Protein AF-A0A3M7N5V5-F1 (afdb_monomer_lite)

Sequence (96 aa):
MGYGSYRDLKNATPNQLASKLVADCGIPKSSASAYRRAFRRLVYLGTADEPELQAKDCHNWTNKALAARGVWRDDWDDLTGVQVAALLGHSHAGAP

Foldseek 3Di:
DDDPDLLVQQFPFLVRQLVCCCVPVVDDSVRSVVCSLVSLLSQQLSVDPCSVVVVVVSVQSDLVNCVVLVQRDPCRRVDGNNRSVVSVVVSVVDDD

Structure (mmCIF, N/CA/C/O backbone):
data_AF-A0A3M7N5V5-F1
#
_entry.id   AF-A0A3M7N5V5-F1
#
loop_
_atom_site.group_PDB
_atom_site.id
_atom_site.type_symbol
_atom_site.label_atom_id
_atom_site.label_alt_id
_atom_site.label_comp_id
_atom_site.label_asym_id
_atom_site.label_entity_id
_atom_site.label_seq_id
_atom_site.pdbx_PDB_ins_code
_atom_site.Cartn_x
_atom_site.Cartn_y
_atom_site.Cartn_z
_atom_site.occupancy
_atom_site.B_iso_or_equiv
_atom_site.auth_seq_id
_atom_site.auth_comp_id
_atom_site.auth_asym_id
_atom_site.auth_atom_id
_atom_site.pdbx_PDB_model_num
ATOM 1 N N . MET A 1 1 ? -12.667 -13.564 8.087 1.00 48.16 1 MET A N 1
ATOM 2 C CA . MET A 1 1 ? -11.735 -14.002 7.022 1.00 48.16 1 MET A CA 1
ATOM 3 C C . MET A 1 1 ? -10.580 -13.011 6.966 1.00 48.16 1 MET A C 1
ATOM 5 O O . MET A 1 1 ? -10.779 -11.879 6.539 1.00 48.16 1 MET A O 1
ATOM 9 N N . GLY A 1 2 ? -9.426 -13.395 7.516 1.00 59.09 2 GLY A N 1
ATOM 10 C CA . GLY A 1 2 ? -8.202 -12.586 7.516 1.00 59.09 2 GLY A CA 1
ATOM 11 C C . GLY A 1 2 ? -7.368 -12.806 6.251 1.00 59.09 2 GLY A C 1
ATOM 12 O O . GLY A 1 2 ? -7.711 -13.651 5.428 1.00 59.09 2 GLY A O 1
ATOM 13 N N . TYR A 1 3 ? -6.285 -12.044 6.100 1.00 60.16 3 TYR A N 1
ATOM 14 C CA . TYR A 1 3 ? -5.271 -12.307 5.075 1.00 60.16 3 TYR A CA 1
ATOM 15 C C . TYR A 1 3 ? -4.518 -13.587 5.464 1.00 60.16 3 TYR A C 1
ATOM 17 O O . TYR A 1 3 ? -3.922 -13.632 6.539 1.00 60.16 3 TYR A O 1
ATOM 25 N N . GLY A 1 4 ? -4.610 -14.638 4.643 1.00 64.06 4 GLY A N 1
ATOM 26 C CA . GLY A 1 4 ? -3.980 -15.938 4.909 1.00 64.06 4 GLY A CA 1
ATOM 27 C C . GLY A 1 4 ? -2.516 -15.978 4.468 1.00 64.06 4 GLY A C 1
ATOM 28 O O . GLY A 1 4 ? -1.728 -16.767 4.981 1.00 64.06 4 GLY A O 1
ATOM 29 N N . SER A 1 5 ? -2.146 -15.087 3.547 1.00 81.44 5 SER A N 1
ATOM 30 C CA . SER A 1 5 ? -0.784 -14.841 3.087 1.00 81.44 5 SER A CA 1
ATOM 31 C C . SER A 1 5 ? -0.551 -13.345 2.888 1.00 81.44 5 SER A C 1
ATOM 33 O O . SER A 1 5 ? -1.469 -12.595 2.553 1.00 81.44 5 SER A O 1
ATOM 35 N N . TYR A 1 6 ? 0.700 -12.895 3.011 1.00 79.69 6 TYR A N 1
ATOM 36 C CA . TYR A 1 6 ? 1.056 -11.512 2.676 1.00 79.69 6 TYR A CA 1
ATOM 37 C C . TYR A 1 6 ? 0.748 -11.179 1.204 1.00 79.69 6 TYR A C 1
ATOM 39 O O . TYR A 1 6 ? 0.454 -10.028 0.887 1.00 79.69 6 TYR A O 1
ATOM 47 N N . ARG A 1 7 ? 0.752 -12.178 0.305 1.00 84.81 7 ARG A N 1
ATOM 48 C CA . ARG A 1 7 ? 0.411 -11.991 -1.116 1.00 84.81 7 ARG A CA 1
ATOM 49 C C . ARG A 1 7 ? -1.050 -11.597 -1.330 1.00 84.81 7 ARG A C 1
ATOM 51 O O . ARG A 1 7 ? -1.357 -10.969 -2.339 1.00 84.81 7 ARG A O 1
ATOM 58 N N . ASP A 1 8 ? -1.942 -11.881 -0.382 1.00 87.50 8 ASP A N 1
ATOM 59 C CA . AS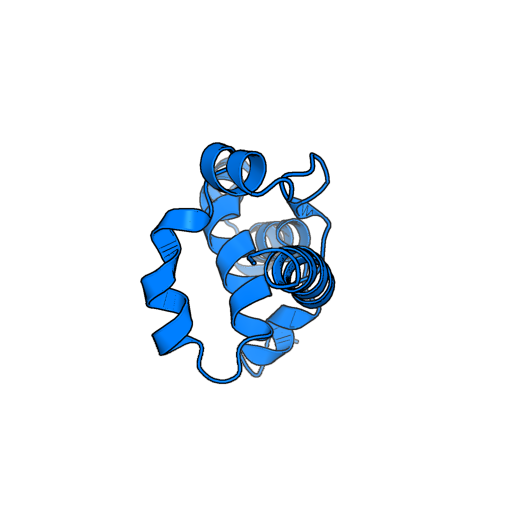P A 1 8 ? -3.348 -11.467 -0.464 1.00 87.50 8 ASP A CA 1
ATOM 60 C C . ASP A 1 8 ? -3.491 -9.937 -0.395 1.00 87.50 8 ASP A C 1
ATOM 62 O O . ASP A 1 8 ? -4.450 -9.365 -0.920 1.00 87.50 8 ASP A O 1
ATOM 66 N N . LEU A 1 9 ? -2.503 -9.254 0.197 1.00 89.12 9 LEU A N 1
ATOM 67 C CA . LEU A 1 9 ? -2.469 -7.796 0.313 1.00 89.12 9 LEU A CA 1
ATOM 68 C C . LEU A 1 9 ? -2.328 -7.096 -1.042 1.00 89.12 9 LEU A C 1
ATOM 70 O O . LEU A 1 9 ? -2.675 -5.922 -1.143 1.00 89.12 9 LEU A O 1
ATOM 74 N N . LYS A 1 10 ? -1.895 -7.802 -2.097 1.00 89.12 10 LYS A N 1
ATOM 75 C CA . LYS A 1 10 ? -1.773 -7.231 -3.448 1.00 89.12 10 LYS A CA 1
ATOM 76 C C . LYS A 1 10 ? -3.096 -6.692 -3.995 1.00 89.12 10 LYS A C 1
ATOM 78 O O . LYS A 1 10 ? -3.097 -5.764 -4.798 1.00 89.12 10 LYS A O 1
ATOM 83 N N . ASN A 1 11 ? -4.209 -7.270 -3.543 1.00 91.94 11 ASN A N 1
ATOM 84 C CA . ASN A 1 11 ? -5.564 -6.907 -3.953 1.00 91.94 11 ASN A CA 1
ATOM 85 C C . ASN A 1 11 ? -6.243 -5.937 -2.971 1.00 91.94 11 ASN A C 1
ATOM 87 O O . ASN A 1 11 ? -7.388 -5.555 -3.194 1.00 91.94 11 ASN A O 1
ATOM 91 N N . ALA A 1 12 ? -5.574 -5.568 -1.876 1.00 92.31 12 ALA A N 1
ATOM 92 C CA . ALA A 1 12 ? -6.100 -4.634 -0.889 1.00 92.31 12 ALA A CA 1
ATOM 93 C C . ALA A 1 12 ? -5.636 -3.204 -1.181 1.00 92.31 12 ALA A C 1
ATOM 95 O O . ALA A 1 12 ? -4.569 -2.997 -1.762 1.00 92.31 12 ALA A O 1
ATOM 96 N N . THR A 1 13 ? -6.413 -2.225 -0.721 1.00 93.00 13 THR A N 1
ATOM 97 C CA . THR A 1 13 ? -6.013 -0.811 -0.714 1.00 93.00 13 THR A CA 1
ATOM 98 C C . THR A 1 13 ? -5.531 -0.380 0.676 1.00 93.00 13 THR A C 1
ATOM 100 O O . THR A 1 13 ? -5.957 -0.952 1.691 1.00 93.00 13 THR A O 1
ATOM 103 N N . PRO A 1 14 ? -4.672 0.649 0.781 1.00 91.38 14 PRO A N 1
ATOM 104 C CA . PRO A 1 14 ? -4.288 1.220 2.070 1.00 91.38 14 PRO A CA 1
ATOM 105 C C . PRO A 1 14 ? -5.479 1.634 2.945 1.00 91.38 14 PRO A C 1
ATOM 107 O O . PRO A 1 14 ? -5.475 1.373 4.152 1.00 91.38 14 PRO A O 1
ATOM 110 N N . ASN A 1 15 ? -6.527 2.212 2.3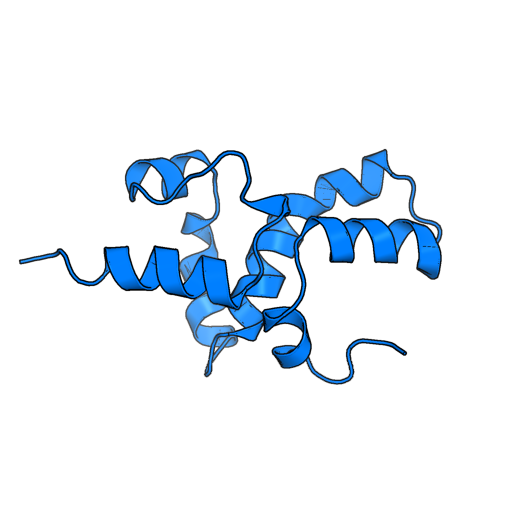52 1.00 92.62 15 ASN A N 1
ATOM 111 C CA . ASN A 1 15 ? -7.747 2.582 3.071 1.00 92.62 15 ASN A CA 1
ATOM 112 C C . ASN A 1 15 ? -8.550 1.367 3.568 1.00 92.62 15 ASN A C 1
ATOM 114 O O . ASN A 1 15 ? -9.119 1.422 4.664 1.00 92.62 15 ASN A O 1
ATOM 118 N N . GLN A 1 16 ? -8.559 0.250 2.835 1.00 92.12 16 GLN A N 1
ATOM 119 C CA . GLN A 1 16 ? -9.165 -1.000 3.312 1.00 92.12 16 GLN A CA 1
ATOM 120 C C . GLN A 1 16 ? -8.407 -1.575 4.517 1.00 92.12 16 GLN A C 1
ATOM 122 O O . GLN A 1 16 ? -9.038 -2.017 5.478 1.00 92.12 16 GLN A O 1
ATOM 127 N N . LEU A 1 17 ? -7.070 -1.525 4.508 1.00 90.19 17 LEU A N 1
ATOM 128 C CA . LEU A 1 17 ? -6.245 -1.978 5.636 1.00 90.19 17 LEU A CA 1
ATOM 129 C C . LEU A 1 17 ? -6.442 -1.105 6.880 1.00 90.19 17 LEU A C 1
ATOM 131 O O . LEU A 1 17 ? -6.624 -1.629 7.979 1.00 90.19 17 LEU A O 1
ATOM 135 N N . ALA A 1 18 ? -6.487 0.218 6.706 1.00 90.38 18 ALA A N 1
ATOM 136 C CA . ALA A 1 18 ? -6.785 1.140 7.797 1.00 90.38 18 ALA A CA 1
ATOM 137 C C . ALA A 1 18 ? -8.186 0.891 8.381 1.00 90.38 18 ALA A C 1
ATOM 139 O O . ALA A 1 18 ? -8.344 0.831 9.599 1.00 90.38 18 ALA A O 1
ATOM 140 N N . SER A 1 19 ? -9.191 0.689 7.522 1.00 90.50 19 SER A N 1
ATOM 141 C CA . SER A 1 19 ? -10.564 0.375 7.945 1.00 90.50 19 SER A CA 1
ATOM 142 C C . SER A 1 19 ? -10.640 -0.929 8.740 1.00 90.50 19 SER A C 1
ATOM 144 O O . SER A 1 19 ? -11.327 -0.979 9.759 1.00 90.50 19 SER A O 1
ATOM 146 N N . LYS A 1 20 ? -9.890 -1.960 8.327 1.00 88.50 20 LYS A N 1
ATOM 147 C CA . LYS A 1 20 ? -9.808 -3.233 9.057 1.00 88.50 20 LYS A CA 1
ATOM 148 C C . LYS A 1 20 ? -9.182 -3.092 10.438 1.00 88.50 20 LYS A C 1
ATOM 150 O O . LYS A 1 20 ? -9.697 -3.675 11.377 1.00 88.50 20 LYS A O 1
ATOM 155 N N . LEU A 1 21 ? -8.132 -2.288 10.612 1.00 86.69 21 LEU A N 1
ATOM 156 C CA . LEU A 1 21 ? -7.561 -2.070 11.951 1.00 86.69 21 LEU A CA 1
ATOM 157 C C . LEU A 1 21 ? -8.538 -1.403 12.920 1.00 86.69 21 LEU A C 1
ATOM 159 O O . LEU A 1 21 ? -8.528 -1.700 14.113 1.00 86.69 21 LEU A O 1
ATOM 163 N N . VAL A 1 22 ? -9.376 -0.501 12.413 1.00 88.12 22 VAL A N 1
ATOM 164 C CA . VAL A 1 22 ? -10.417 0.131 13.227 1.00 88.12 22 VAL A CA 1
ATOM 165 C C . VAL A 1 22 ? -11.489 -0.894 13.599 1.00 88.12 22 VAL A C 1
ATOM 167 O O . VAL A 1 22 ? -11.860 -0.983 14.765 1.00 88.12 22 VAL A O 1
ATOM 170 N N . ALA A 1 23 ? -11.967 -1.669 12.623 1.00 88.25 23 ALA A N 1
ATOM 171 C CA . ALA A 1 23 ? -13.062 -2.617 12.813 1.00 88.25 23 ALA A CA 1
ATOM 172 C C . ALA A 1 23 ? -12.663 -3.856 13.634 1.00 88.25 23 ALA A C 1
ATOM 174 O O . ALA A 1 23 ? -13.391 -4.242 14.543 1.00 88.25 23 ALA A O 1
ATOM 175 N N . ASP A 1 24 ? -11.506 -4.449 13.339 1.00 85.94 24 ASP A N 1
ATOM 176 C CA . ASP A 1 24 ? -11.101 -5.754 13.873 1.00 85.94 24 ASP A CA 1
ATOM 177 C C . ASP A 1 24 ? -10.228 -5.623 15.131 1.00 85.94 24 ASP A C 1
ATOM 179 O O . ASP A 1 24 ? -10.237 -6.504 15.989 1.00 85.94 24 ASP A O 1
ATOM 183 N N . CYS A 1 25 ? -9.462 -4.532 15.253 1.00 84.69 25 CYS A N 1
ATOM 184 C CA . CYS A 1 25 ? -8.528 -4.320 16.365 1.00 84.69 25 CYS A CA 1
ATOM 185 C C . CYS A 1 25 ? -8.945 -3.179 17.305 1.00 84.69 25 CYS A C 1
ATOM 187 O O . CYS A 1 25 ? -8.239 -2.910 18.276 1.00 84.69 25 CYS A O 1
ATOM 189 N N . GLY A 1 26 ? -10.055 -2.485 17.023 1.00 87.31 26 GLY A N 1
ATOM 190 C CA . GLY A 1 26 ? -10.549 -1.378 17.848 1.00 87.31 26 GLY A CA 1
ATOM 191 C C . GLY A 1 26 ? -9.619 -0.160 17.886 1.00 87.31 26 GLY A C 1
ATOM 192 O O . GLY A 1 26 ? -9.703 0.653 18.806 1.00 87.31 26 GLY A O 1
ATOM 193 N N . ILE A 1 27 ? -8.710 -0.023 16.915 1.00 87.38 27 ILE A N 1
ATOM 194 C CA . ILE A 1 27 ? -7.755 1.089 16.879 1.00 87.38 27 ILE A CA 1
ATOM 195 C C . ILE A 1 27 ? -8.493 2.389 16.510 1.00 87.38 27 ILE A C 1
ATOM 197 O O . ILE A 1 27 ? -9.280 2.395 15.560 1.00 87.38 27 ILE A O 1
ATOM 201 N N . PRO A 1 28 ? -8.232 3.524 17.188 1.00 89.31 28 PRO A N 1
ATOM 202 C CA . PRO A 1 28 ? -8.818 4.807 16.809 1.00 89.31 28 PRO A CA 1
ATO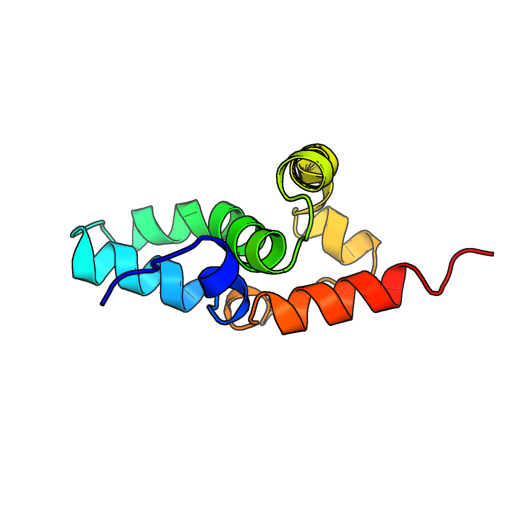M 203 C C . PRO A 1 28 ? -8.505 5.184 15.356 1.00 89.31 28 PRO A C 1
ATOM 205 O O . PRO A 1 28 ? -7.382 5.006 14.884 1.00 89.31 28 PRO A O 1
ATOM 208 N N . LYS A 1 29 ? -9.470 5.788 14.647 1.00 84.06 29 LYS A N 1
ATOM 209 C CA . LYS A 1 29 ? -9.297 6.215 13.241 1.00 84.06 29 LYS A CA 1
ATOM 210 C C . LYS A 1 29 ? -8.075 7.119 13.033 1.00 84.06 29 LYS A C 1
ATOM 212 O O . LYS A 1 29 ? -7.374 6.980 12.032 1.00 84.06 29 LYS A O 1
ATOM 217 N N . SER A 1 30 ? -7.804 8.020 13.978 1.00 86.25 30 SER A N 1
ATOM 218 C CA . SER A 1 30 ? -6.623 8.891 13.964 1.00 86.25 30 SER A CA 1
ATOM 219 C C . SER A 1 30 ? -5.326 8.079 14.001 1.00 86.25 30 SER A C 1
ATOM 221 O O . SER A 1 30 ? -4.445 8.291 13.170 1.00 86.25 30 SER A O 1
ATOM 223 N N . SER A 1 31 ? -5.239 7.083 14.881 1.00 84.06 31 SER A N 1
ATOM 224 C CA . SER A 1 31 ? -4.101 6.166 14.969 1.00 84.06 31 SER A CA 1
ATOM 225 C C . SER A 1 31 ? -3.975 5.287 13.721 1.00 84.06 31 SER A C 1
ATOM 227 O O . SER A 1 31 ? -2.883 5.166 13.179 1.00 84.06 31 SER A O 1
ATOM 229 N N . ALA A 1 32 ? -5.078 4.748 13.193 1.00 82.38 32 ALA A N 1
ATOM 230 C CA . ALA A 1 32 ? -5.076 3.963 11.954 1.00 82.38 32 ALA A CA 1
ATOM 231 C C . ALA A 1 32 ? -4.550 4.776 10.754 1.00 82.38 32 ALA A C 1
ATOM 233 O O . ALA A 1 32 ? -3.806 4.258 9.921 1.00 82.38 32 ALA A O 1
ATOM 234 N N . SER A 1 33 ? -4.873 6.073 10.696 1.00 78.38 33 SER A N 1
ATOM 235 C CA . SER A 1 33 ? -4.398 6.967 9.635 1.00 78.38 33 SER A CA 1
ATOM 236 C C . SER A 1 33 ? -2.879 7.185 9.654 1.00 78.38 33 SER A C 1
ATOM 238 O O . SER A 1 33 ? -2.273 7.334 8.590 1.00 78.38 33 SER A O 1
ATOM 240 N N . ALA A 1 34 ? -2.240 7.108 10.828 1.00 85.38 34 ALA A N 1
ATOM 241 C CA . ALA A 1 34 ? -0.787 7.226 10.961 1.00 85.38 34 ALA A CA 1
ATOM 242 C C . ALA A 1 34 ? -0.040 6.070 10.268 1.00 85.38 34 ALA A C 1
ATOM 244 O O . ALA A 1 34 ? 1.092 6.236 9.812 1.00 85.38 34 ALA A O 1
ATOM 245 N N . TYR A 1 35 ? -0.692 4.915 10.109 1.00 84.31 35 TYR A N 1
ATOM 246 C CA . TYR A 1 35 ? -0.123 3.745 9.443 1.00 84.31 35 TYR A CA 1
ATOM 247 C C . TYR A 1 35 ? -0.312 3.736 7.920 1.00 84.31 35 TYR A C 1
ATOM 249 O O . TYR A 1 35 ? 0.209 2.836 7.262 1.00 84.31 35 TYR A O 1
ATOM 257 N N . ARG A 1 36 ? -0.978 4.735 7.316 1.00 84.25 36 ARG A N 1
ATOM 258 C CA . ARG A 1 36 ? -1.213 4.783 5.856 1.00 84.25 36 ARG A CA 1
ATOM 259 C C . 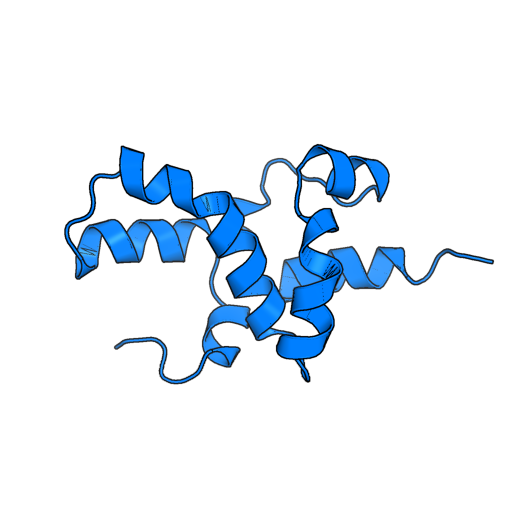ARG A 1 36 ? 0.061 4.578 5.045 1.00 84.25 36 ARG A C 1
ATOM 261 O O . ARG A 1 36 ? 0.083 3.765 4.127 1.00 84.25 36 ARG A O 1
ATOM 268 N N . ARG A 1 37 ? 1.161 5.231 5.433 1.00 81.75 37 ARG A N 1
ATOM 269 C CA . ARG A 1 37 ? 2.461 5.058 4.765 1.00 81.75 37 ARG A CA 1
ATOM 270 C C . ARG A 1 37 ? 2.960 3.609 4.817 1.00 81.75 37 ARG A C 1
ATOM 272 O O . ARG A 1 37 ? 3.506 3.123 3.830 1.00 81.75 37 ARG A O 1
ATOM 279 N N . ALA A 1 38 ? 2.764 2.922 5.941 1.00 85.06 38 ALA A N 1
ATOM 280 C CA . ALA A 1 38 ? 3.106 1.510 6.071 1.00 85.06 38 ALA A CA 1
ATOM 281 C C . ALA A 1 38 ? 2.184 0.630 5.211 1.00 85.06 38 ALA A C 1
ATOM 283 O O . ALA A 1 38 ? 2.669 -0.290 4.559 1.00 85.06 38 ALA A O 1
ATOM 284 N N . PHE A 1 39 ? 0.889 0.946 5.121 1.00 88.81 39 PHE A N 1
ATOM 285 C CA . PHE A 1 39 ? -0.045 0.203 4.269 1.00 88.81 39 PHE A CA 1
ATOM 286 C C . PHE A 1 39 ? 0.261 0.331 2.784 1.00 88.81 39 PHE A C 1
ATOM 288 O O . PHE A 1 39 ? 0.253 -0.683 2.096 1.00 88.81 39 PHE A O 1
ATOM 295 N N . ARG A 1 40 ? 0.616 1.527 2.300 1.00 86.31 40 ARG A N 1
ATOM 296 C CA . ARG A 1 40 ? 1.072 1.726 0.911 1.00 86.31 40 ARG A CA 1
ATOM 297 C C . ARG A 1 40 ? 2.218 0.784 0.549 1.00 86.31 40 ARG A C 1
ATOM 299 O O . ARG A 1 40 ? 2.223 0.193 -0.524 1.00 86.31 40 ARG A O 1
ATOM 306 N N . ARG A 1 41 ? 3.163 0.609 1.475 1.00 84.88 41 ARG A N 1
ATOM 307 C CA . ARG A 1 41 ? 4.271 -0.334 1.317 1.00 84.88 41 ARG A CA 1
ATOM 308 C C . ARG A 1 41 ? 3.788 -1.782 1.351 1.00 84.88 41 ARG A C 1
ATOM 310 O O . ARG A 1 41 ? 4.210 -2.572 0.519 1.00 84.88 41 ARG A O 1
ATOM 317 N N . LEU A 1 42 ? 2.927 -2.137 2.301 1.00 87.25 42 LEU A N 1
ATOM 318 C CA . LEU A 1 42 ? 2.438 -3.507 2.471 1.00 87.25 42 LEU A CA 1
ATOM 319 C C . LEU A 1 42 ? 1.667 -4.013 1.249 1.00 87.25 42 LEU A C 1
ATOM 321 O O . LEU A 1 42 ? 1.923 -5.127 0.800 1.00 87.25 42 LEU A O 1
ATOM 325 N N . VAL A 1 43 ? 0.774 -3.195 0.684 1.00 89.56 43 VAL A N 1
ATOM 326 C CA . VAL A 1 43 ? 0.012 -3.592 -0.511 1.00 89.56 43 VAL A CA 1
ATOM 327 C C . VAL A 1 43 ? 0.936 -3.810 -1.709 1.00 89.56 43 VAL A C 1
ATOM 329 O O . VAL A 1 43 ? 0.770 -4.785 -2.436 1.00 89.56 43 VAL A O 1
ATOM 332 N N . TYR A 1 44 ? 1.967 -2.973 -1.868 1.00 86.12 44 TYR A N 1
ATOM 333 C CA . TYR A 1 44 ? 2.979 -3.155 -2.907 1.00 86.12 44 TYR A CA 1
ATOM 334 C C . TYR A 1 44 ? 3.831 -4.406 -2.678 1.00 86.12 44 TYR A C 1
ATOM 336 O O . TYR A 1 44 ? 3.998 -5.200 -3.596 1.00 86.12 44 TYR A O 1
ATOM 344 N N . LEU A 1 45 ? 4.323 -4.639 -1.457 1.00 86.12 45 LEU A N 1
ATOM 345 C CA . LEU A 1 45 ? 5.111 -5.838 -1.145 1.00 86.12 45 LEU A CA 1
ATOM 346 C C . LEU A 1 45 ? 4.312 -7.131 -1.353 1.00 86.12 45 LEU A C 1
ATOM 348 O O . LEU A 1 45 ? 4.903 -8.159 -1.659 1.00 86.12 45 LEU A O 1
ATOM 352 N N . GLY A 1 46 ? 2.978 -7.084 -1.268 1.00 87.19 46 GLY A N 1
ATOM 353 C CA . GLY A 1 46 ? 2.112 -8.198 -1.664 1.00 87.19 46 GLY A CA 1
ATOM 354 C C . GLY A 1 46 ? 2.240 -8.597 -3.143 1.00 87.19 46 GLY A C 1
ATOM 355 O O . GLY A 1 46 ? 1.912 -9.730 -3.496 1.00 87.19 46 GLY A O 1
ATOM 356 N N . THR A 1 47 ? 2.715 -7.694 -4.008 1.00 85.62 47 THR A N 1
ATOM 357 C CA . THR A 1 47 ? 2.998 -7.965 -5.432 1.00 85.62 47 THR A CA 1
ATOM 358 C C . THR A 1 47 ? 4.418 -8.457 -5.692 1.00 85.62 47 THR A C 1
ATOM 360 O O . THR A 1 47 ? 4.679 -8.980 -6.771 1.00 85.62 47 THR A O 1
ATOM 363 N N . ALA A 1 48 ? 5.327 -8.295 -4.730 1.00 82.88 48 ALA A N 1
ATOM 364 C CA . ALA A 1 48 ? 6.731 -8.634 -4.887 1.00 82.88 48 ALA A CA 1
ATOM 365 C C . ALA A 1 48 ? 6.945 -10.147 -4.792 1.00 82.88 48 ALA A C 1
ATOM 367 O O . ALA A 1 48 ? 6.405 -10.794 -3.892 1.00 82.88 48 ALA A O 1
ATOM 368 N N . ASP A 1 49 ? 7.784 -10.703 -5.665 1.00 79.81 49 ASP A N 1
ATOM 369 C CA . ASP A 1 49 ? 8.198 -12.102 -5.529 1.00 79.81 49 ASP A CA 1
ATOM 370 C C . ASP A 1 49 ? 9.189 -12.305 -4.383 1.00 79.81 49 ASP A C 1
ATOM 372 O O . ASP A 1 49 ? 9.086 -13.289 -3.649 1.00 79.81 49 ASP A O 1
ATOM 376 N N . GLU A 1 50 ? 10.066 -11.320 -4.172 1.00 79.56 50 GLU A N 1
ATOM 377 C CA . GLU A 1 50 ? 11.051 -11.279 -3.091 1.00 79.56 50 GLU A CA 1
ATOM 378 C C . GLU A 1 50 ? 10.860 -10.007 -2.240 1.00 79.56 50 GLU A C 1
ATOM 380 O O . GLU A 1 50 ? 11.575 -9.009 -2.405 1.00 79.56 50 GLU A O 1
ATOM 385 N N . PRO A 1 51 ? 9.874 -9.993 -1.320 1.00 74.88 51 PRO A N 1
ATOM 386 C CA . PRO A 1 51 ? 9.519 -8.798 -0.555 1.00 74.88 51 PRO A CA 1
ATOM 387 C C . PRO A 1 51 ? 10.651 -8.304 0.355 1.00 74.88 51 PRO A C 1
ATOM 389 O O . PRO A 1 51 ? 10.733 -7.108 0.625 1.00 74.88 51 PRO A O 1
ATOM 392 N N . GLU A 1 52 ? 11.547 -9.185 0.807 1.00 75.06 52 GLU A N 1
ATOM 393 C CA . GLU A 1 52 ? 12.701 -8.818 1.640 1.00 75.06 52 GLU A CA 1
ATOM 394 C C . GLU A 1 52 ? 13.750 -8.000 0.877 1.00 75.06 52 GLU A C 1
ATOM 396 O O . GLU A 1 52 ? 14.371 -7.098 1.446 1.00 75.06 52 GLU A O 1
ATOM 401 N N . LEU A 1 53 ? 13.921 -8.267 -0.422 1.00 71.00 53 LEU A N 1
ATOM 402 C CA . LEU A 1 53 ? 14.822 -7.493 -1.272 1.00 71.00 53 LEU A CA 1
ATOM 403 C C . LEU A 1 53 ? 14.220 -6.121 -1.586 1.00 71.00 53 LEU A C 1
ATOM 405 O O . LEU A 1 53 ? 14.869 -5.105 -1.347 1.00 71.00 53 LEU A O 1
ATOM 409 N N . GLN A 1 54 ? 12.948 -6.067 -1.989 1.00 68.81 54 GLN A N 1
ATOM 410 C CA . GLN A 1 54 ? 12.254 -4.795 -2.252 1.00 68.81 54 GLN A CA 1
ATOM 411 C C . GLN A 1 54 ? 11.994 -3.965 -0.989 1.00 68.81 54 GLN A C 1
ATOM 413 O O . GLN A 1 54 ? 11.829 -2.745 -1.047 1.00 68.81 54 GLN A O 1
ATOM 418 N N . ALA A 1 55 ? 11.986 -4.592 0.188 1.00 67.12 55 ALA A N 1
ATOM 419 C CA . ALA A 1 55 ? 11.931 -3.888 1.459 1.00 67.12 55 ALA A CA 1
ATOM 420 C C . ALA A 1 55 ? 13.147 -2.971 1.678 1.00 67.12 55 ALA A C 1
ATOM 422 O O . ALA A 1 55 ? 13.024 -1.996 2.422 1.00 67.12 55 ALA A O 1
ATOM 423 N N . LYS A 1 56 ? 14.290 -3.229 1.034 1.00 65.06 56 LYS A N 1
ATOM 424 C CA . LYS A 1 56 ? 15.479 -2.367 1.122 1.00 65.06 56 LYS A CA 1
ATOM 425 C C . LYS A 1 56 ? 15.311 -1.064 0.330 1.00 65.06 56 LYS A C 1
ATOM 427 O O . LYS A 1 56 ? 15.817 -0.030 0.757 1.00 65.06 56 LYS A O 1
ATOM 432 N N . ASP A 1 57 ? 14.451 -1.049 -0.689 1.00 62.38 57 ASP A N 1
ATOM 433 C CA . ASP A 1 57 ? 14.098 0.150 -1.471 1.00 62.38 57 ASP A CA 1
ATOM 434 C C . ASP A 1 57 ? 13.106 1.086 -0.753 1.00 62.38 57 ASP A C 1
ATOM 436 O O . ASP A 1 57 ? 12.579 2.047 -1.324 1.00 62.38 57 ASP A O 1
ATOM 440 N N . CYS A 1 58 ? 12.839 0.833 0.534 1.00 56.09 58 CYS A N 1
ATOM 441 C CA . CYS A 1 58 ? 11.791 1.487 1.315 1.00 56.09 58 CYS A CA 1
ATOM 442 C C . CYS A 1 58 ? 11.903 3.015 1.443 1.00 56.09 58 CYS A C 1
ATOM 444 O O . CYS A 1 58 ? 10.909 3.668 1.784 1.00 56.09 58 CYS A O 1
ATOM 446 N N . HIS A 1 59 ? 13.068 3.603 1.157 1.00 56.97 59 HIS A N 1
ATOM 447 C CA . HIS A 1 59 ? 13.260 5.053 1.224 1.00 56.97 59 HIS A CA 1
ATOM 448 C C . HIS A 1 59 ? 12.423 5.817 0.176 1.00 56.97 59 HIS A C 1
ATOM 450 O O . HIS A 1 59 ? 12.131 7.000 0.361 1.00 56.97 59 HIS A O 1
ATOM 456 N N . ASN A 1 60 ? 11.934 5.124 -0.859 1.00 63.62 60 ASN A N 1
ATOM 457 C CA . ASN A 1 60 ? 11.233 5.717 -1.999 1.00 63.62 60 ASN A CA 1
ATOM 458 C C . ASN A 1 60 ? 9.710 5.899 -1.834 1.00 63.62 60 ASN A C 1
ATOM 460 O O . ASN A 1 60 ? 9.062 6.417 -2.737 1.00 63.62 60 ASN A O 1
ATOM 464 N N . TRP A 1 61 ? 9.123 5.543 -0.685 1.00 69.62 61 TRP A N 1
ATOM 465 C CA . TRP A 1 61 ? 7.662 5.603 -0.455 1.00 69.62 61 TRP A CA 1
ATOM 466 C C . TRP A 1 61 ? 7.163 6.908 0.183 1.00 69.62 61 TRP A C 1
ATOM 468 O O . TRP A 1 61 ? 6.088 6.949 0.784 1.00 69.62 61 TRP A O 1
ATOM 478 N N . THR A 1 62 ? 7.955 7.981 0.126 1.00 74.12 62 THR A N 1
ATOM 479 C CA . THR A 1 62 ? 7.457 9.319 0.486 1.00 74.12 62 THR A CA 1
ATOM 480 C C . THR A 1 62 ? 6.685 9.913 -0.687 1.00 74.12 62 THR A C 1
ATOM 482 O O . THR A 1 62 ? 7.049 9.667 -1.834 1.00 74.12 62 THR A O 1
ATOM 485 N N . ASN A 1 63 ? 5.685 10.763 -0.422 1.00 75.88 63 ASN A N 1
ATOM 486 C CA . ASN A 1 63 ? 5.005 11.512 -1.489 1.00 75.88 63 ASN A CA 1
ATOM 487 C C . ASN A 1 63 ? 6.023 12.270 -2.361 1.00 75.88 63 ASN A C 1
ATOM 489 O O . ASN A 1 63 ? 5.920 12.252 -3.578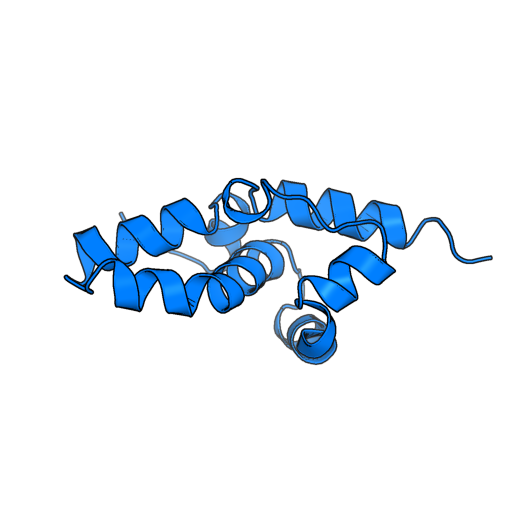 1.00 75.88 63 ASN A O 1
ATOM 493 N N . LYS A 1 64 ? 7.059 12.861 -1.742 1.00 80.56 64 LYS A N 1
ATOM 494 C CA . LYS A 1 64 ? 8.148 13.560 -2.441 1.00 80.56 64 LYS A CA 1
ATOM 495 C C . LYS A 1 64 ? 8.919 12.645 -3.402 1.00 80.56 64 LYS A C 1
ATOM 497 O O . LYS A 1 64 ? 9.153 13.032 -4.539 1.00 80.56 64 LYS A O 1
ATOM 502 N N . ALA A 1 65 ? 9.314 11.450 -2.961 1.00 76.88 65 ALA A N 1
ATOM 503 C CA . ALA A 1 65 ? 10.055 10.501 -3.794 1.00 76.88 65 ALA A CA 1
ATOM 504 C C . ALA A 1 65 ? 9.183 9.917 -4.917 1.00 76.88 65 ALA A C 1
ATOM 506 O O . ALA A 1 65 ? 9.637 9.809 -6.053 1.00 76.88 65 ALA A O 1
ATOM 507 N N . LEU A 1 66 ? 7.916 9.607 -4.630 1.00 77.62 66 LEU A N 1
ATOM 508 C CA . LEU A 1 66 ? 6.956 9.160 -5.643 1.00 77.62 66 LEU A CA 1
ATOM 509 C C . LEU A 1 66 ? 6.667 10.263 -6.673 1.00 77.62 66 LEU A C 1
ATOM 511 O O . LEU A 1 66 ? 6.561 9.975 -7.863 1.00 77.62 66 LEU A O 1
ATOM 515 N N . ALA A 1 67 ? 6.595 11.525 -6.239 1.00 80.56 67 ALA A N 1
ATOM 516 C CA . ALA A 1 67 ? 6.403 12.672 -7.122 1.00 80.56 67 ALA A CA 1
ATOM 517 C C . ALA A 1 67 ? 7.629 12.907 -8.010 1.00 80.56 67 ALA A C 1
ATOM 519 O O . ALA A 1 67 ? 7.477 13.105 -9.210 1.00 80.56 67 ALA A O 1
ATOM 520 N N . ALA A 1 68 ? 8.840 12.791 -7.456 1.00 80.00 68 ALA A N 1
ATOM 521 C CA . ALA A 1 68 ? 10.083 12.874 -8.226 1.00 80.00 68 ALA A CA 1
ATOM 522 C C . ALA A 1 68 ? 10.186 11.792 -9.318 1.00 80.00 68 ALA A C 1
ATOM 524 O O . ALA A 1 68 ? 10.841 12.009 -10.331 1.00 80.00 68 ALA A O 1
ATOM 525 N N . ARG A 1 69 ? 9.518 10.646 -9.134 1.00 75.50 69 ARG A N 1
ATOM 526 C CA . ARG A 1 69 ? 9.433 9.562 -10.128 1.00 75.50 69 ARG A CA 1
ATOM 527 C C . ARG A 1 69 ? 8.261 9.718 -11.112 1.00 75.50 69 ARG A C 1
ATOM 529 O O . ARG A 1 69 ? 8.075 8.849 -11.957 1.00 75.50 69 ARG A O 1
ATOM 536 N N . GLY A 1 70 ? 7.455 10.777 -10.990 1.00 77.50 70 GLY A N 1
ATOM 537 C CA . GLY A 1 70 ? 6.259 10.998 -11.813 1.00 77.50 70 GLY A CA 1
ATOM 538 C C . GLY A 1 70 ? 5.107 10.032 -11.518 1.00 77.50 70 GLY A C 1
ATOM 539 O O . GLY A 1 70 ? 4.207 9.886 -12.337 1.00 77.50 70 GLY A O 1
ATOM 540 N N . VAL A 1 71 ? 5.142 9.353 -10.367 1.00 76.25 71 VAL A N 1
ATOM 541 C CA . VAL A 1 71 ? 4.192 8.283 -10.021 1.00 76.25 71 VAL A CA 1
ATOM 542 C C . VAL A 1 71 ? 3.183 8.741 -8.974 1.00 76.25 71 VAL A C 1
ATOM 544 O O . VAL A 1 71 ? 2.113 8.158 -8.878 1.00 76.25 71 VAL A O 1
ATOM 547 N N . TRP A 1 72 ? 3.494 9.774 -8.179 1.00 81.50 72 TRP A N 1
ATOM 548 C CA . TRP A 1 72 ? 2.590 10.260 -7.130 1.00 81.50 72 TRP A CA 1
ATOM 549 C C . TRP A 1 72 ? 1.214 10.649 -7.679 1.00 81.50 72 TRP A C 1
ATOM 551 O O . TRP A 1 72 ? 1.109 11.358 -8.678 1.00 81.50 72 TRP A O 1
ATOM 561 N N . ARG A 1 73 ? 0.169 10.215 -6.970 1.00 80.62 73 ARG A N 1
ATOM 562 C CA . ARG A 1 73 ? -1.232 10.537 -7.241 1.00 80.62 73 ARG A CA 1
ATOM 563 C C . ARG A 1 73 ? -1.971 10.781 -5.931 1.00 80.62 73 ARG A C 1
ATOM 565 O O . ARG A 1 73 ? -1.622 10.194 -4.907 1.00 80.62 73 ARG A O 1
ATOM 572 N N . ASP A 1 74 ? -3.015 11.598 -5.981 1.00 84.88 74 ASP A N 1
ATOM 573 C CA . ASP A 1 74 ? -3.815 11.935 -4.799 1.00 84.88 74 ASP A CA 1
ATOM 574 C C . ASP A 1 74 ? -4.702 10.770 -4.327 1.00 84.88 74 ASP A C 1
ATOM 576 O O . ASP A 1 74 ? -5.007 10.667 -3.141 1.00 84.88 74 ASP A O 1
ATOM 580 N N . ASP A 1 75 ? -5.048 9.846 -5.229 1.00 88.00 75 ASP A N 1
ATOM 581 C CA . ASP A 1 75 ? -5.877 8.659 -4.981 1.00 88.00 75 ASP A CA 1
ATOM 582 C C . ASP A 1 75 ? -5.073 7.420 -4.545 1.00 88.00 75 ASP A C 1
ATOM 584 O O . ASP A 1 75 ? -5.602 6.312 -4.502 1.00 88.00 75 ASP A O 1
ATOM 588 N N . TRP A 1 76 ? -3.791 7.575 -4.196 1.00 85.75 76 TRP A N 1
ATOM 589 C CA . TRP A 1 76 ? -2.895 6.446 -3.911 1.00 85.75 76 TRP A CA 1
ATOM 590 C C . TRP A 1 76 ? -3.410 5.497 -2.821 1.00 85.75 76 TRP A C 1
ATOM 592 O O . TRP A 1 76 ? -3.187 4.289 -2.884 1.00 85.75 76 TRP A O 1
ATOM 602 N N . ASP A 1 77 ? -4.089 6.034 -1.806 1.00 89.69 77 ASP A N 1
ATOM 603 C CA . ASP A 1 77 ? -4.632 5.239 -0.698 1.00 89.69 77 ASP A CA 1
ATOM 604 C C . ASP A 1 77 ? -5.846 4.378 -1.094 1.00 89.69 77 ASP A C 1
ATOM 606 O O . ASP A 1 77 ? -6.235 3.480 -0.338 1.00 89.69 77 ASP A O 1
ATOM 610 N N . ASP A 1 78 ? -6.394 4.610 -2.287 1.00 92.62 78 ASP A N 1
ATOM 611 C CA . ASP A 1 78 ? -7.490 3.853 -2.890 1.00 92.62 78 ASP A CA 1
ATOM 612 C C . ASP A 1 78 ? -7.007 2.877 -3.972 1.00 92.62 78 ASP A C 1
ATOM 614 O O . ASP A 1 78 ? -7.787 2.062 -4.465 1.00 92.62 78 ASP A O 1
ATOM 618 N N . LEU A 1 79 ? -5.714 2.900 -4.309 1.00 91.50 79 LEU A N 1
ATOM 619 C CA . LEU A 1 79 ? -5.122 1.962 -5.254 1.00 91.50 79 LEU A CA 1
ATOM 620 C C . LEU A 1 79 ? -4.753 0.643 -4.573 1.00 91.50 79 LEU A C 1
ATOM 622 O O . LEU A 1 79 ? -4.252 0.596 -3.447 1.00 91.50 79 LEU A O 1
ATOM 626 N N . THR A 1 80 ? -4.966 -0.449 -5.299 1.00 93.00 80 THR A N 1
ATOM 627 C CA . THR A 1 80 ? -4.482 -1.776 -4.912 1.00 93.00 80 THR A CA 1
ATOM 628 C C . THR A 1 80 ? -2.975 -1.896 -5.119 1.00 93.00 80 THR A C 1
ATOM 630 O O . THR A 1 80 ? -2.380 -1.176 -5.927 1.00 93.00 80 THR A O 1
ATOM 633 N N . GLY A 1 81 ? -2.355 -2.867 -4.448 1.00 88.75 81 GLY A N 1
ATOM 634 C CA . GLY A 1 81 ? -0.954 -3.219 -4.675 1.00 88.75 81 GLY A CA 1
ATOM 635 C C . GLY A 1 81 ? -0.618 -3.445 -6.150 1.00 88.75 81 GLY A C 1
ATOM 636 O O . GLY A 1 81 ? 0.379 -2.917 -6.632 1.00 88.75 81 GLY A O 1
ATOM 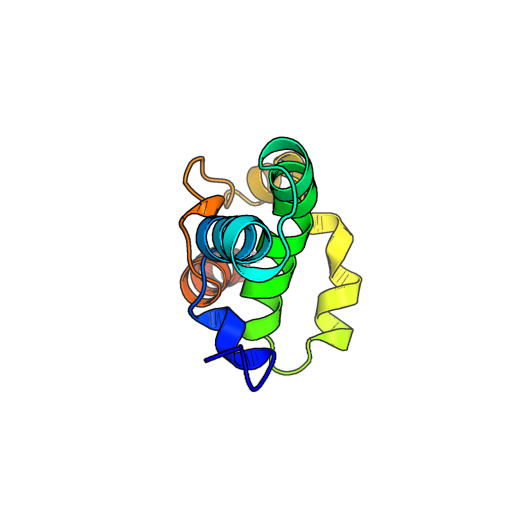637 N N . VAL A 1 82 ? -1.477 -4.160 -6.886 1.00 90.88 82 VAL A N 1
ATOM 638 C CA . VAL A 1 82 ? -1.297 -4.432 -8.327 1.00 90.88 82 VAL A CA 1
ATOM 639 C C . VAL A 1 82 ? -1.289 -3.145 -9.159 1.00 90.88 82 VAL A C 1
ATOM 641 O O . VAL A 1 82 ? -0.433 -2.978 -10.025 1.00 90.88 82 VAL A O 1
ATOM 644 N N . GLN A 1 83 ? -2.207 -2.214 -8.888 1.00 90.25 83 GLN A N 1
ATOM 645 C CA . GLN A 1 83 ? -2.259 -0.928 -9.595 1.00 90.25 83 GLN A CA 1
ATOM 646 C C . GLN A 1 83 ? -1.027 -0.072 -9.290 1.00 90.25 83 GLN A C 1
ATOM 648 O O . GLN A 1 83 ? -0.438 0.512 -10.197 1.00 90.25 83 GLN A O 1
ATOM 653 N N . VAL A 1 84 ? -0.599 -0.047 -8.027 1.00 86.69 84 VAL A N 1
ATOM 654 C CA . VAL A 1 84 ? 0.634 0.629 -7.611 1.00 86.69 84 VAL A CA 1
ATOM 655 C C . VAL A 1 84 ? 1.859 0.021 -8.302 1.00 86.69 84 VAL A C 1
ATOM 657 O O . VAL A 1 84 ? 2.711 0.757 -8.799 1.00 86.69 84 VAL A O 1
ATOM 660 N N . ALA A 1 85 ? 1.946 -1.309 -8.378 1.00 84.81 85 ALA A N 1
ATOM 661 C CA . ALA A 1 85 ? 3.042 -1.999 -9.050 1.00 84.81 85 ALA A CA 1
ATOM 662 C C . ALA A 1 85 ? 3.088 -1.689 -10.551 1.00 84.81 85 ALA A C 1
ATOM 664 O O . ALA A 1 85 ? 4.168 -1.438 -11.079 1.00 84.81 85 ALA A O 1
ATOM 665 N N . ALA A 1 86 ? 1.936 -1.622 -11.227 1.00 85.62 86 ALA A N 1
ATOM 666 C CA . ALA A 1 86 ? 1.869 -1.218 -12.630 1.00 85.62 86 ALA A CA 1
ATOM 667 C C . ALA A 1 86 ? 2.401 0.212 -12.835 1.00 85.62 86 ALA A C 1
ATOM 669 O O . ALA A 1 86 ? 3.237 0.442 -13.709 1.00 85.62 86 ALA A O 1
ATOM 670 N N . LEU A 1 87 ? 1.988 1.159 -11.986 1.00 82.88 87 LEU A N 1
ATOM 671 C CA . LEU A 1 87 ? 2.468 2.543 -12.031 1.00 82.88 87 LEU A CA 1
ATOM 672 C C . LEU A 1 87 ? 3.991 2.639 -11.830 1.00 82.88 87 LEU A C 1
ATOM 674 O O . LEU A 1 87 ? 4.661 3.391 -12.532 1.00 82.88 87 LEU A O 1
ATOM 678 N N . LEU A 1 88 ? 4.552 1.847 -10.912 1.00 78.00 88 LEU A N 1
ATOM 679 C CA . LEU A 1 88 ? 5.996 1.805 -10.660 1.00 78.00 88 LEU A CA 1
ATOM 680 C C . LEU A 1 88 ? 6.783 1.069 -11.754 1.00 78.00 88 LEU A C 1
ATOM 682 O O . LEU A 1 88 ? 7.912 1.460 -12.052 1.00 78.00 88 LEU A O 1
ATOM 686 N N . GLY A 1 89 ? 6.200 0.033 -12.362 1.00 69.44 89 GLY A N 1
ATOM 687 C CA . GLY A 1 89 ? 6.779 -0.704 -13.486 1.00 69.44 89 GLY A CA 1
ATOM 688 C C . GLY A 1 89 ? 6.883 0.148 -14.752 1.00 69.44 89 GLY A C 1
ATOM 689 O O . GLY A 1 89 ? 7.896 0.090 -15.447 1.00 69.44 89 GLY A O 1
ATOM 690 N N . HIS A 1 90 ? 5.904 1.025 -14.998 1.00 53.28 90 HIS A N 1
ATOM 691 C CA . HIS A 1 90 ? 5.976 2.011 -16.080 1.00 53.28 90 HIS A CA 1
ATOM 692 C C . HIS A 1 90 ? 7.129 3.015 -15.905 1.00 53.28 90 HIS A C 1
ATOM 694 O O . HIS A 1 90 ? 7.694 3.457 -16.902 1.00 53.28 90 HIS A O 1
ATOM 700 N N . SER A 1 91 ? 7.554 3.320 -14.673 1.00 52.16 91 SER A N 1
ATOM 701 C CA . SER A 1 91 ? 8.719 4.184 -14.424 1.00 52.16 91 SER A CA 1
ATOM 702 C C . SER A 1 91 ? 10.076 3.512 -14.659 1.00 52.16 91 SER A C 1
ATOM 704 O O . SER A 1 91 ? 11.075 4.220 -14.733 1.00 52.16 91 SER A O 1
ATOM 706 N N . HIS A 1 92 ? 10.149 2.179 -14.772 1.00 42.22 92 HIS A N 1
ATOM 707 C CA . HIS A 1 92 ? 11.389 1.479 -15.148 1.00 42.22 92 HIS A CA 1
ATOM 708 C C . HIS A 1 92 ? 11.566 1.328 -16.665 1.00 42.22 92 HIS A C 1
ATOM 710 O O . HIS A 1 92 ? 12.673 1.050 -17.114 1.00 42.22 92 HIS A O 1
ATOM 716 N N . ALA A 1 93 ? 10.519 1.565 -17.461 1.00 40.47 93 ALA A N 1
ATOM 717 C CA . ALA A 1 93 ? 10.576 1.506 -18.924 1.00 40.47 93 ALA A CA 1
ATOM 718 C C . ALA A 1 93 ? 11.170 2.775 -19.577 1.00 40.47 93 ALA A C 1
ATOM 720 O O . ALA A 1 93 ? 11.116 2.926 -20.795 1.00 40.47 93 ALA A O 1
ATOM 721 N N . GLY A 1 94 ? 11.722 3.695 -18.781 1.00 34.75 94 GLY A N 1
ATOM 722 C CA . GLY A 1 94 ? 12.222 4.991 -19.237 1.00 34.75 94 GLY A CA 1
ATOM 723 C C . GLY A 1 94 ? 13.492 5.429 -18.517 1.00 34.75 94 GLY A C 1
ATOM 724 O O . GLY A 1 94 ? 13.509 6.488 -17.898 1.00 34.75 94 GLY A O 1
ATOM 725 N N . ALA A 1 95 ? 14.549 4.625 -18.595 1.00 27.80 95 ALA A N 1
ATOM 726 C CA . ALA A 1 95 ? 15.914 5.105 -18.410 1.00 27.80 95 ALA A CA 1
ATOM 727 C C . ALA A 1 95 ? 16.746 4.608 -19.609 1.00 27.80 95 ALA A C 1
ATOM 729 O O . ALA A 1 95 ? 16.858 3.389 -19.759 1.00 27.80 95 ALA A O 1
ATOM 730 N N . PRO A 1 96 ? 17.227 5.498 -20.504 1.00 39.25 96 PRO A N 1
ATOM 731 C CA . PRO A 1 96 ? 18.246 5.140 -21.489 1.00 39.25 96 PRO A CA 1
ATOM 732 C C . PRO A 1 96 ? 19.575 4.771 -20.820 1.00 39.25 96 PRO A C 1
ATOM 734 O O . PRO A 1 96 ? 19.835 5.263 -19.696 1.00 39.25 96 PRO A O 1
#

Radius of gyration: 13.66 Å; chains: 1; bounding box: 31×30×39 Å

pLDDT: mean 78.69, std 14.14, range [27.8, 93.0]

Secondary structure (DSSP, 8-state):
---SSGGGGGG--HHHHHHHHHHHH---HHHHHHTHHHHHHHHHHTT-SSHHHHGGGGGG-SHHHHHHTT---TTGGGS-HHHHHHHHHHTTS---